Protein AF-A0A960FTY4-F1 (afdb_monomer_lite)

Foldseek 3Di:
DVVVVVVVLVVVLVVVLVVVCVVPVVVSVVVVVVVVVVVVDDDDDPPDDDDDSVVVVVVPDCVVVDDFPDAQVGTPDPDCVVVSVVQVVVFVVVCVVVVHPTDGDPDPDPVD

Secondary structure (DSSP, 8-state):
-HHHHHHHHHHHHHHHHHHHHHH-HHHHHHHHHHHHHHHHS----TT-----HHHHHHTTSGGGG----EETTEESSS--HHHHHHHHHHHHHHHHHHT-S------SSTT-

Structure (mmCIF, N/CA/C/O backbone):
data_AF-A0A960FTY4-F1
#
_entry.id   AF-A0A960FTY4-F1
#
loop_
_atom_site.group_PDB
_atom_site.id
_atom_site.type_symbol
_atom_site.label_atom_id
_atom_site.label_alt_id
_atom_site.label_comp_id
_atom_site.label_asym_id
_atom_site.label_entity_id
_atom_site.label_seq_id
_atom_site.pdbx_PDB_ins_code
_atom_site.Cartn_x
_atom_site.Cartn_y
_atom_site.Cartn_z
_atom_site.occupancy
_atom_site.B_iso_or_equiv
_atom_site.auth_seq_id
_atom_site.auth_comp_id
_atom_site.auth_asym_id
_atom_site.auth_atom_id
_atom_site.pdbx_PDB_model_num
ATOM 1 N N . MET A 1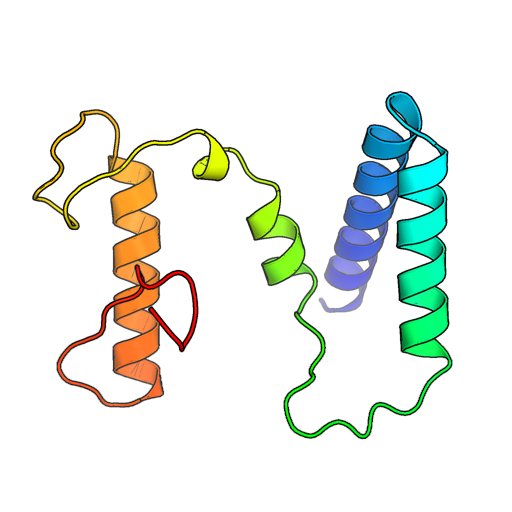 1 ? -1.549 -24.191 6.473 1.00 60.88 1 MET A N 1
ATOM 2 C CA . MET A 1 1 ? -0.812 -22.953 6.122 1.00 60.88 1 MET A CA 1
ATOM 3 C C . MET A 1 1 ? -1.725 -21.732 6.218 1.00 60.88 1 MET A C 1
ATOM 5 O O . MET A 1 1 ? -1.274 -20.750 6.789 1.00 60.88 1 MET A O 1
ATOM 9 N N . SER A 1 2 ? -2.994 -21.834 5.780 1.00 70.44 2 SER A N 1
ATOM 10 C CA . SER A 1 2 ? -4.032 -20.790 5.946 1.00 70.44 2 SER A CA 1
ATOM 11 C C . SER A 1 2 ? -4.217 -20.336 7.397 1.00 70.44 2 SER A C 1
ATOM 13 O O . SER A 1 2 ? -3.930 -19.186 7.690 1.00 70.44 2 SER A O 1
ATOM 15 N N . ASP A 1 3 ? -4.505 -21.253 8.331 1.00 81.19 3 ASP A N 1
ATOM 16 C CA . ASP A 1 3 ? -4.823 -20.901 9.731 1.00 81.19 3 ASP A CA 1
ATOM 17 C C . ASP A 1 3 ? -3.755 -20.050 10.434 1.00 81.19 3 ASP A C 1
ATOM 19 O O . ASP A 1 3 ? -4.056 -19.216 11.286 1.00 81.19 3 ASP A O 1
ATOM 23 N N . ARG A 1 4 ? -2.479 -20.244 10.073 1.00 88.75 4 ARG A N 1
ATOM 24 C CA . ARG A 1 4 ? -1.375 -19.446 10.618 1.00 88.75 4 ARG A CA 1
ATOM 25 C C . ARG A 1 4 ? -1.400 -18.017 10.081 1.00 88.75 4 ARG A C 1
ATOM 27 O O . ARG A 1 4 ? -1.149 -17.092 10.845 1.00 88.75 4 ARG A O 1
ATOM 34 N N . ILE A 1 5 ? -1.646 -17.850 8.783 1.00 87.00 5 ILE A N 1
ATOM 35 C CA . ILE A 1 5 ? -1.735 -16.530 8.155 1.00 87.00 5 ILE A CA 1
ATOM 36 C C . ILE A 1 5 ? -2.969 -15.798 8.671 1.00 87.00 5 ILE A C 1
ATOM 38 O O . ILE A 1 5 ? -2.845 -14.652 9.081 1.00 87.00 5 ILE A O 1
ATOM 42 N N . ASP A 1 6 ? -4.106 -16.482 8.776 1.00 88.81 6 ASP A N 1
ATOM 43 C CA . ASP A 1 6 ? -5.343 -15.899 9.301 1.00 88.81 6 ASP A CA 1
ATOM 44 C C . ASP A 1 6 ? -5.161 -15.426 10.755 1.00 88.81 6 ASP A C 1
ATOM 46 O O . ASP A 1 6 ? -5.513 -14.296 11.105 1.00 88.81 6 ASP A O 1
ATOM 50 N N . SER A 1 7 ? -4.509 -16.244 11.591 1.00 93.12 7 SER A N 1
ATOM 51 C CA . SER A 1 7 ? -4.149 -15.863 12.960 1.00 93.12 7 SER A CA 1
ATOM 52 C C . SER A 1 7 ? -3.179 -14.677 13.010 1.00 93.12 7 SER A C 1
ATOM 54 O O . SER A 1 7 ? -3.370 -13.780 13.834 1.00 93.12 7 SER A O 1
ATOM 56 N N . LEU A 1 8 ? -2.154 -14.650 12.150 1.00 95.06 8 LEU A N 1
ATOM 57 C CA . LEU A 1 8 ? -1.183 -13.554 12.087 1.00 95.06 8 LEU A CA 1
ATOM 58 C C . LEU A 1 8 ? -1.859 -12.246 11.672 1.00 95.06 8 LEU A C 1
ATOM 60 O O . LEU A 1 8 ? -1.661 -11.218 12.313 1.00 95.06 8 LEU A O 1
ATOM 64 N N . THR A 1 9 ? -2.680 -12.295 10.628 1.00 93.69 9 THR A N 1
ATOM 65 C CA . THR A 1 9 ? -3.436 -11.152 10.126 1.00 93.69 9 THR A CA 1
ATOM 66 C C . THR A 1 9 ? -4.380 -10.603 11.186 1.00 93.69 9 THR A C 1
ATOM 68 O O . THR A 1 9 ? -4.390 -9.395 11.422 1.00 93.69 9 THR A O 1
ATOM 71 N N . SER A 1 10 ? -5.133 -11.475 11.862 1.00 92.31 10 SER A N 1
ATOM 72 C CA . SER A 1 10 ? -6.021 -11.053 12.945 1.00 92.31 10 SER A CA 1
ATOM 73 C C . SER A 1 10 ? -5.237 -10.383 14.074 1.00 92.31 10 SER A C 1
ATOM 75 O O . SER A 1 10 ? -5.641 -9.324 14.545 1.00 92.31 10 SER A O 1
ATOM 77 N N . SER A 1 11 ? -4.105 -10.962 14.489 1.00 96.25 11 SER A N 1
ATOM 78 C CA . SER A 1 11 ? -3.252 -10.374 15.529 1.00 96.25 11 SER A CA 1
ATOM 79 C C . SER A 1 11 ? -2.696 -9.010 15.115 1.00 96.25 11 SER A C 1
ATOM 81 O O . SER A 1 11 ? -2.726 -8.078 15.913 1.00 96.25 11 SER A O 1
ATOM 83 N N . ALA A 1 12 ? -2.205 -8.880 13.880 1.00 96.06 12 ALA A N 1
ATOM 84 C CA . ALA A 1 12 ? -1.638 -7.634 13.371 1.00 96.06 12 ALA A CA 1
ATOM 85 C C . ALA A 1 12 ? -2.685 -6.513 13.319 1.00 96.06 12 ALA A C 1
ATOM 87 O O . ALA A 1 12 ? -2.411 -5.392 13.739 1.00 96.06 12 ALA A O 1
ATOM 88 N N . TYR A 1 13 ? -3.900 -6.822 12.856 1.00 94.94 13 TYR A N 1
ATOM 89 C CA . TYR A 1 13 ? -4.987 -5.848 12.796 1.00 94.94 13 TYR A CA 1
ATOM 90 C C . TYR A 1 13 ? -5.415 -5.366 14.191 1.00 94.94 13 TYR A C 1
ATOM 92 O O . TYR A 1 13 ? -5.570 -4.166 14.401 1.00 94.94 13 TYR A O 1
ATOM 100 N N . GLN A 1 14 ? -5.541 -6.276 15.165 1.00 95.75 14 GLN A N 1
ATOM 101 C CA . GLN A 1 14 ? -5.878 -5.902 16.546 1.00 95.75 14 GLN A CA 1
ATOM 102 C C . GLN A 1 14 ? -4.806 -5.002 17.172 1.00 95.75 14 GLN A C 1
ATOM 104 O O . GLN A 1 14 ? -5.129 -3.952 17.717 1.00 95.75 14 GLN A O 1
ATOM 109 N N . GLN A 1 15 ? -3.527 -5.353 17.014 1.00 97.38 15 GLN A N 1
ATOM 110 C CA . GLN A 1 15 ? -2.420 -4.533 17.518 1.00 97.38 15 GLN A CA 1
ATOM 111 C C . GLN A 1 15 ? -2.384 -3.146 16.867 1.00 97.38 15 GLN A C 1
ATOM 113 O O . GLN A 1 15 ? -2.125 -2.155 17.544 1.00 97.38 15 GLN A O 1
ATOM 118 N N . ALA A 1 16 ? -2.680 -3.048 15.567 1.00 96.69 16 ALA A N 1
ATOM 119 C CA . ALA A 1 16 ? -2.780 -1.755 14.896 1.00 96.69 16 ALA A CA 1
ATOM 120 C C . ALA A 1 16 ? -3.882 -0.877 15.518 1.00 96.69 16 ALA A C 1
ATOM 122 O O . ALA A 1 16 ? -3.644 0.299 15.793 1.00 96.69 16 ALA A O 1
ATOM 123 N N . LEU A 1 17 ? -5.060 -1.445 15.802 1.00 97.44 17 LEU A N 1
ATOM 124 C CA . LEU A 1 17 ? -6.141 -0.722 16.478 1.00 97.44 17 LEU A CA 1
ATOM 125 C C . LEU A 1 17 ? -5.763 -0.303 17.904 1.00 97.44 17 LEU A C 1
ATOM 127 O O . LEU A 1 17 ? -6.111 0.802 18.305 1.00 97.44 17 LEU A O 1
ATOM 131 N N . GLU A 1 18 ? -5.024 -1.127 18.649 1.00 98.38 18 GLU A N 1
ATOM 132 C CA . GLU A 1 18 ? -4.516 -0.767 19.982 1.00 98.38 18 GLU A CA 1
ATOM 133 C C . GLU A 1 18 ? -3.543 0.421 19.924 1.00 98.38 18 GLU A C 1
ATOM 135 O O . GLU A 1 18 ? -3.653 1.353 20.724 1.00 98.38 18 GLU A O 1
ATOM 140 N N . VAL A 1 19 ? -2.628 0.436 18.946 1.00 98.19 19 VAL A N 1
ATOM 141 C CA . VAL A 1 19 ? -1.710 1.566 18.725 1.00 98.19 19 VAL A CA 1
ATOM 142 C C . VAL A 1 19 ? -2.492 2.838 18.401 1.00 98.19 19 VAL A C 1
ATOM 144 O O . VAL A 1 19 ? -2.244 3.875 19.017 1.00 98.19 19 VAL A O 1
ATOM 147 N N . ILE A 1 20 ? -3.474 2.767 17.498 1.00 98.12 20 ILE A N 1
ATOM 148 C CA . ILE A 1 20 ? -4.340 3.908 17.165 1.00 98.12 20 ILE A CA 1
ATOM 149 C C . ILE A 1 20 ? -5.115 4.366 18.404 1.00 98.12 20 ILE A C 1
ATOM 151 O O . ILE A 1 20 ? -5.145 5.559 18.698 1.00 98.12 20 ILE A O 1
ATOM 155 N N . ALA A 1 21 ? -5.690 3.434 19.168 1.00 98.62 21 ALA A N 1
ATOM 156 C CA . ALA A 1 21 ? -6.484 3.736 20.353 1.00 98.62 21 ALA A CA 1
ATOM 157 C C . ALA A 1 21 ? -5.670 4.417 21.458 1.00 98.62 21 ALA A C 1
ATOM 159 O O . ALA A 1 21 ? -6.219 5.224 22.208 1.00 98.62 21 ALA A O 1
ATOM 160 N N . SER A 1 22 ? -4.366 4.127 21.540 1.00 98.62 22 SER A N 1
ATOM 161 C CA . SER A 1 22 ? -3.456 4.799 22.475 1.00 98.62 22 SER A CA 1
ATOM 162 C C . SER A 1 22 ? -3.292 6.299 22.192 1.00 98.62 22 SER A C 1
ATOM 164 O O . SER A 1 22 ? -2.962 7.056 23.104 1.00 98.62 22 SER A O 1
ATOM 166 N N . VAL A 1 23 ? -3.549 6.732 20.950 1.00 98.62 23 VAL A N 1
ATOM 167 C CA . VAL A 1 23 ? -3.479 8.135 20.514 1.00 98.62 23 VAL A CA 1
ATOM 168 C C . VAL A 1 23 ? -4.874 8.757 20.424 1.00 98.62 23 VAL A C 1
ATOM 170 O O . VAL A 1 23 ? -5.099 9.840 20.958 1.00 98.62 23 VAL A O 1
ATOM 173 N N . GLU A 1 24 ? -5.819 8.084 19.763 1.00 98.62 24 GLU A N 1
ATOM 174 C CA . GLU A 1 24 ? -7.202 8.535 19.597 1.00 98.62 24 GLU A CA 1
ATOM 175 C C . GLU A 1 24 ? -8.177 7.333 19.600 1.00 98.62 24 GLU A C 1
ATOM 177 O O . GLU A 1 24 ? -8.399 6.692 18.565 1.00 98.62 24 GLU A O 1
ATOM 182 N N . PRO A 1 25 ? -8.804 7.019 20.749 1.00 98.44 25 PRO A N 1
ATOM 183 C CA . PRO A 1 25 ? -9.671 5.849 20.895 1.00 98.44 25 PRO A CA 1
ATOM 184 C C . PRO A 1 25 ? -10.944 5.911 20.047 1.00 98.44 25 PRO A C 1
ATOM 186 O O . PRO A 1 25 ? -11.468 4.866 19.664 1.00 98.44 25 PRO A O 1
ATOM 189 N N . ARG A 1 26 ? -11.444 7.105 19.699 1.00 98.69 26 ARG A N 1
ATOM 190 C CA . ARG A 1 26 ? -12.656 7.225 18.871 1.00 98.69 26 ARG A CA 1
ATOM 191 C C . ARG A 1 26 ? -12.402 6.814 17.423 1.00 98.69 26 ARG A C 1
ATOM 193 O O . ARG A 1 26 ? -13.297 6.259 16.796 1.00 98.69 26 ARG A O 1
ATOM 200 N N . ILE A 1 27 ? -11.195 7.052 16.902 1.00 98.56 27 ILE A N 1
ATOM 201 C CA . ILE A 1 27 ? -10.811 6.620 15.549 1.00 98.56 27 ILE A CA 1
ATOM 202 C C . ILE A 1 27 ? -10.678 5.096 15.498 1.00 98.56 27 ILE A C 1
ATOM 204 O O . ILE A 1 27 ? -11.173 4.477 14.556 1.00 98.56 27 ILE A O 1
ATOM 208 N N . ALA A 1 28 ? -10.061 4.479 16.510 1.00 98.44 28 ALA A N 1
ATOM 209 C CA . ALA A 1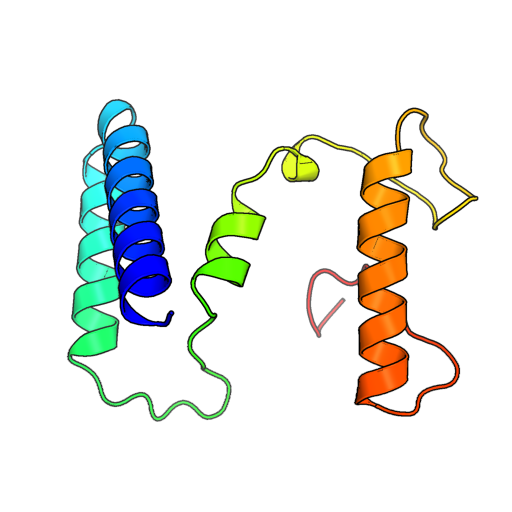 28 ? -9.964 3.022 16.585 1.00 98.44 28 ALA A CA 1
ATOM 210 C C . ALA A 1 28 ? -11.354 2.367 16.637 1.00 98.44 28 ALA A C 1
ATOM 212 O O . ALA A 1 28 ? -11.617 1.411 15.909 1.00 98.44 28 ALA A O 1
ATOM 213 N N . GLU A 1 29 ? -12.265 2.927 17.438 1.00 98.50 29 GLU A N 1
ATOM 214 C CA . GLU A 1 29 ? -13.635 2.428 17.542 1.00 98.50 29 GLU A CA 1
ATOM 215 C C . GLU A 1 29 ? -14.424 2.601 16.236 1.00 98.50 29 GLU A C 1
ATOM 217 O O . GLU A 1 29 ? -15.060 1.652 15.787 1.00 98.50 29 GLU A O 1
ATOM 222 N N . ALA A 1 30 ? -14.333 3.758 15.573 1.00 98.69 30 ALA A N 1
ATOM 223 C CA . ALA A 1 30 ? -14.970 3.960 14.269 1.00 98.69 30 ALA A CA 1
ATOM 224 C C . ALA A 1 30 ? -14.418 2.998 13.200 1.00 98.69 30 ALA A C 1
ATOM 226 O O . ALA A 1 30 ? -15.175 2.439 12.414 1.00 98.69 30 ALA A O 1
ATOM 227 N N . THR A 1 31 ? -13.106 2.741 13.207 1.00 97.44 31 THR A N 1
ATOM 228 C CA . THR A 1 31 ? -12.469 1.782 12.287 1.00 97.44 31 THR A CA 1
ATOM 229 C C . THR A 1 31 ? -12.964 0.353 12.528 1.00 97.44 31 THR A C 1
ATOM 231 O O . THR A 1 31 ? -13.169 -0.407 11.582 1.00 97.44 31 THR A O 1
ATOM 234 N N . ARG A 1 32 ? -13.183 -0.020 13.795 1.00 96.69 32 ARG A N 1
ATOM 235 C CA . ARG A 1 32 ? -13.748 -1.321 14.169 1.00 96.69 32 ARG A CA 1
ATOM 236 C C . ARG A 1 32 ? -15.198 -1.457 13.694 1.00 96.69 32 ARG A C 1
ATOM 238 O O . ARG A 1 32 ? -15.551 -2.494 13.142 1.00 96.69 32 ARG A O 1
ATOM 245 N N . GLN A 1 33 ? -16.004 -0.414 13.886 1.00 98.12 33 GLN A N 1
ATOM 246 C CA . GLN A 1 33 ? -17.400 -0.376 13.440 1.00 98.12 33 GLN A CA 1
ATOM 247 C C . GLN A 1 33 ? -17.513 -0.486 11.914 1.00 98.12 33 GLN A C 1
ATOM 249 O O . GLN A 1 33 ? -18.327 -1.263 11.434 1.00 98.12 33 GLN A O 1
ATOM 254 N N . GLU A 1 34 ? -16.636 0.175 11.154 1.00 97.38 34 GLU A N 1
ATOM 255 C CA . GLU A 1 34 ? -16.612 0.062 9.688 1.00 97.38 34 GLU A CA 1
ATOM 256 C C . GLU A 1 34 ? -16.398 -1.389 9.212 1.00 97.38 34 GLU A C 1
ATOM 258 O O . GLU A 1 34 ? -17.030 -1.840 8.258 1.00 97.38 34 GLU A O 1
ATOM 263 N N . LEU A 1 35 ? -15.541 -2.168 9.886 1.00 94.81 35 LEU A N 1
ATOM 264 C CA . LEU A 1 35 ? -15.367 -3.587 9.557 1.00 94.81 35 LEU A CA 1
ATOM 265 C C . LEU A 1 35 ? -16.638 -4.405 9.844 1.00 94.81 35 LEU A C 1
ATOM 267 O O . LEU A 1 35 ? -16.977 -5.306 9.069 1.00 94.81 35 LEU A O 1
ATOM 271 N N . ASP A 1 36 ? -17.323 -4.115 10.950 1.00 95.75 36 ASP A N 1
ATOM 272 C CA . ASP A 1 36 ? -18.584 -4.768 11.313 1.00 95.75 36 ASP A CA 1
ATOM 273 C C . ASP A 1 36 ? -19.695 -4.422 10.295 1.00 95.75 36 ASP A C 1
ATOM 275 O O . ASP A 1 36 ? -20.415 -5.312 9.825 1.00 95.75 36 ASP A O 1
ATOM 279 N N . ASP A 1 37 ? -19.775 -3.162 9.866 1.00 96.06 37 ASP A N 1
ATOM 280 C CA . ASP A 1 37 ? -20.712 -2.675 8.846 1.00 96.06 37 ASP A CA 1
ATOM 281 C C . ASP A 1 37 ? -20.455 -3.337 7.485 1.00 96.06 37 ASP A C 1
ATOM 283 O O . ASP A 1 37 ? -21.374 -3.855 6.839 1.00 96.06 37 ASP A O 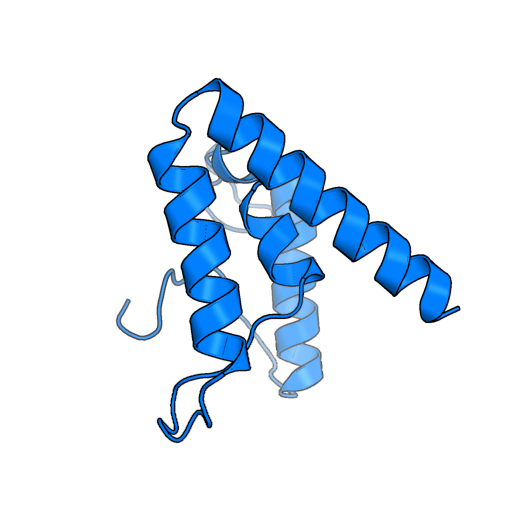1
ATOM 287 N N . GLN A 1 38 ? -19.186 -3.424 7.076 1.00 95.31 38 GLN A N 1
ATOM 288 C CA . GLN A 1 38 ? -18.788 -4.107 5.847 1.00 95.31 38 GLN A CA 1
ATOM 289 C C . GLN A 1 38 ? -19.123 -5.603 5.850 1.00 95.31 38 GLN A C 1
ATOM 291 O O . GLN A 1 38 ? -19.436 -6.148 4.790 1.00 95.31 38 GLN A O 1
ATOM 296 N N . ARG A 1 39 ? -19.054 -6.273 7.008 1.00 94.00 39 ARG A N 1
ATOM 297 C CA . ARG A 1 39 ? -19.374 -7.705 7.164 1.00 94.00 39 ARG A CA 1
ATOM 298 C C . ARG A 1 39 ? -20.869 -7.986 7.244 1.00 94.00 39 ARG A C 1
ATOM 300 O O . ARG A 1 39 ? -21.297 -9.081 6.885 1.00 94.00 39 ARG A O 1
ATOM 307 N N . SER A 1 40 ? -21.646 -7.031 7.741 1.00 96.12 40 SER A N 1
ATOM 308 C CA . SER A 1 40 ? -23.099 -7.160 7.879 1.00 96.12 40 SER A CA 1
ATOM 309 C C . SER A 1 40 ? -23.864 -6.788 6.605 1.00 96.12 40 SER A C 1
ATOM 311 O O . SER A 1 40 ? -25.058 -7.076 6.502 1.00 96.12 40 SER A O 1
ATOM 313 N N . SER A 1 41 ? -23.181 -6.207 5.616 1.00 92.19 41 SER A N 1
ATOM 314 C CA . SER A 1 41 ? -23.786 -5.703 4.385 1.00 92.19 41 SER A CA 1
ATOM 315 C C . SER A 1 41 ? -23.441 -6.550 3.162 1.00 92.19 41 SER A C 1
ATOM 317 O O . SER A 1 41 ? -22.304 -6.977 2.967 1.00 92.19 41 SER A O 1
ATOM 319 N N . LEU A 1 42 ? -24.419 -6.732 2.270 1.00 94.00 42 LEU A N 1
ATOM 320 C CA . LEU A 1 42 ? -24.156 -7.223 0.919 1.00 94.00 42 LEU A CA 1
ATOM 321 C C . LEU A 1 42 ? -23.704 -6.051 0.039 1.00 94.00 42 LEU A C 1
ATOM 323 O O . LEU A 1 42 ? -24.491 -5.153 -0.259 1.00 94.00 42 LEU A O 1
ATOM 327 N N . LYS A 1 43 ? -22.445 -6.068 -0.399 1.00 91.88 43 LYS A N 1
ATOM 328 C CA . LYS A 1 43 ? -21.876 -5.016 -1.248 1.00 91.88 43 LYS A CA 1
ATOM 329 C C . LYS A 1 43 ? -22.352 -5.174 -2.698 1.00 91.88 43 LYS A C 1
ATOM 331 O O . LYS A 1 43 ? -22.062 -6.180 -3.340 1.00 91.88 43 LYS A O 1
ATOM 336 N N . LEU A 1 44 ? -23.102 -4.186 -3.199 1.00 96.62 44 LEU A N 1
ATOM 337 C CA . LEU A 1 44 ? -23.706 -4.190 -4.547 1.00 96.62 44 LEU A CA 1
ATOM 338 C C . LEU A 1 44 ? -23.199 -3.063 -5.459 1.00 96.62 44 LEU A C 1
ATOM 340 O O . LEU A 1 44 ? -23.606 -2.971 -6.617 1.00 96.62 44 LEU A O 1
ATOM 344 N N . ILE A 1 45 ? -22.325 -2.196 -4.954 1.00 97.50 45 ILE A N 1
ATOM 345 C CA . ILE A 1 45 ? -21.732 -1.121 -5.747 1.00 97.50 45 ILE A CA 1
ATOM 346 C C . ILE A 1 45 ? -20.628 -1.727 -6.616 1.00 97.50 45 ILE A C 1
ATOM 348 O O . ILE A 1 45 ? -19.642 -2.245 -6.103 1.00 97.50 45 ILE A O 1
ATOM 352 N N . ALA A 1 46 ? -20.793 -1.658 -7.941 1.00 97.62 46 ALA A N 1
ATOM 353 C CA . ALA A 1 46 ? -19.942 -2.368 -8.902 1.00 97.62 46 ALA A CA 1
ATOM 354 C C . ALA A 1 46 ? -18.449 -1.994 -8.839 1.00 97.62 46 ALA A C 1
ATOM 356 O O . ALA A 1 46 ? -17.599 -2.807 -9.190 1.00 97.62 46 ALA A O 1
ATOM 357 N N . SER A 1 47 ? -18.129 -0.770 -8.419 1.00 96.81 47 SER A N 1
ATOM 358 C CA . SER A 1 47 ? -16.753 -0.283 -8.286 1.00 96.81 47 SER A CA 1
ATOM 359 C C . SER A 1 47 ? -16.125 -0.570 -6.923 1.00 96.81 47 SER A C 1
ATOM 361 O O . SER A 1 47 ? -14.933 -0.333 -6.747 1.00 96.81 47 SER A O 1
ATOM 363 N N . GLU A 1 48 ? -16.901 -1.031 -5.942 1.00 96.00 48 GLU A N 1
ATOM 364 C CA . GLU A 1 48 ? -16.378 -1.326 -4.615 1.00 96.00 48 GLU A CA 1
ATOM 365 C C . GLU A 1 48 ? -15.909 -2.772 -4.513 1.00 96.00 48 GLU A C 1
ATOM 367 O O . GLU A 1 48 ? -16.503 -3.701 -5.055 1.00 96.00 48 GLU A O 1
ATOM 372 N N . ASN A 1 49 ? -14.838 -2.968 -3.752 1.00 95.81 49 ASN A N 1
ATOM 373 C CA . ASN A 1 49 ? -14.305 -4.284 -3.441 1.00 95.81 49 ASN A CA 1
ATOM 374 C C . ASN A 1 49 ? -13.733 -4.282 -2.014 1.00 95.81 49 ASN A C 1
ATOM 376 O O . ASN A 1 49 ? -13.819 -3.271 -1.307 1.00 95.81 49 ASN A O 1
ATOM 380 N N . TYR A 1 50 ? -13.177 -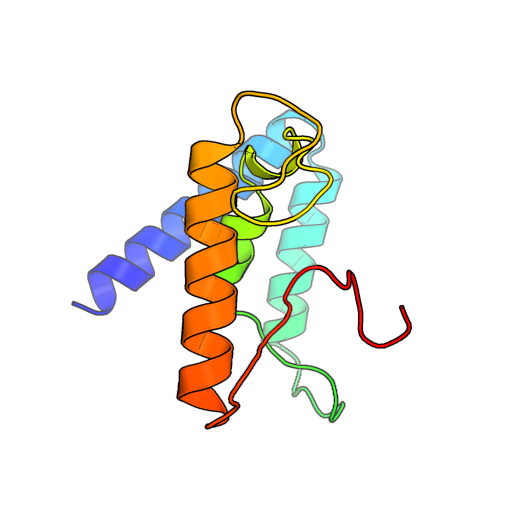5.406 -1.577 1.00 94.25 50 TYR A N 1
ATOM 381 C CA . TYR A 1 50 ? -12.452 -5.534 -0.318 1.00 94.25 50 TYR A CA 1
ATOM 382 C C . TYR A 1 50 ? -10.973 -5.780 -0.612 1.00 94.25 50 TYR A C 1
ATOM 384 O O . TYR A 1 50 ? -10.612 -6.764 -1.257 1.00 94.25 50 TYR A O 1
ATOM 392 N N . ALA A 1 51 ? -10.109 -4.879 -0.146 1.00 95.19 51 ALA A N 1
ATOM 393 C CA . ALA A 1 51 ? -8.670 -5.083 -0.232 1.00 95.19 51 ALA A CA 1
ATOM 394 C C . ALA A 1 51 ? -8.239 -6.232 0.690 1.00 95.19 51 ALA A C 1
ATOM 396 O O . ALA A 1 51 ? -8.815 -6.442 1.761 1.00 95.19 51 ALA A O 1
ATOM 397 N N . SER A 1 52 ? -7.200 -6.970 0.293 1.00 94.38 52 SER A N 1
ATOM 398 C CA . SER A 1 52 ? -6.642 -8.001 1.164 1.00 94.38 52 SER A CA 1
ATOM 399 C C . SER A 1 52 ? -5.943 -7.361 2.372 1.00 94.38 52 SER A C 1
ATOM 401 O O . SER A 1 52 ? -5.404 -6.254 2.265 1.00 94.38 52 SER A O 1
ATOM 403 N N . PRO A 1 53 ? -5.864 -8.057 3.518 1.00 92.44 53 PRO A N 1
ATOM 404 C CA . PRO A 1 53 ? -5.150 -7.538 4.680 1.00 92.44 53 PRO A CA 1
ATOM 405 C C . PRO A 1 53 ? -3.675 -7.219 4.407 1.00 92.44 53 PRO A C 1
ATOM 407 O O . PRO A 1 53 ? -3.143 -6.281 4.987 1.00 92.44 53 PRO A O 1
ATOM 410 N N . ALA A 1 54 ? -3.026 -7.949 3.492 1.00 94.62 54 ALA A N 1
ATOM 411 C CA . ALA A 1 54 ? -1.660 -7.645 3.070 1.00 94.62 54 ALA A CA 1
ATOM 412 C C . ALA A 1 54 ? -1.558 -6.250 2.427 1.00 94.62 54 ALA A C 1
ATOM 414 O O . ALA A 1 54 ? -0.684 -5.480 2.808 1.00 94.62 54 ALA A O 1
ATOM 415 N N . VAL A 1 55 ? -2.486 -5.900 1.525 1.00 96.12 55 VAL A N 1
ATOM 416 C CA . VAL A 1 55 ? -2.539 -4.568 0.894 1.00 96.12 55 VAL A CA 1
ATOM 417 C C . VAL A 1 55 ? -2.781 -3.482 1.941 1.00 96.12 55 VAL A C 1
ATOM 419 O O . VAL A 1 55 ? -2.066 -2.486 1.963 1.00 96.12 55 VAL A O 1
ATOM 422 N N . LEU A 1 56 ? -3.746 -3.690 2.843 1.00 94.88 56 LEU A N 1
ATOM 423 C CA . LEU A 1 56 ? -4.067 -2.720 3.896 1.00 94.88 56 LEU A CA 1
ATOM 424 C C . LEU A 1 56 ? -2.878 -2.468 4.836 1.00 94.88 56 LEU A C 1
ATOM 426 O O . LEU A 1 56 ? -2.595 -1.320 5.167 1.00 94.88 56 LEU A O 1
ATOM 430 N N . LEU A 1 57 ? -2.153 -3.519 5.233 1.00 94.12 57 LEU A N 1
ATOM 431 C CA . LEU A 1 57 ? -0.975 -3.400 6.098 1.00 94.12 57 LEU A CA 1
ATOM 432 C C . LEU A 1 57 ? 0.183 -2.664 5.408 1.00 94.12 57 LEU A C 1
ATOM 434 O O . LEU A 1 57 ? 0.888 -1.900 6.065 1.00 94.12 57 LEU A O 1
ATOM 438 N N . THR A 1 58 ? 0.371 -2.841 4.096 1.00 95.19 58 THR A N 1
ATOM 439 C CA . THR A 1 58 ? 1.408 -2.124 3.333 1.00 95.19 58 THR A CA 1
ATOM 440 C C . THR A 1 58 ? 1.209 -0.604 3.353 1.00 95.19 58 THR A C 1
ATOM 442 O O . THR A 1 58 ? 2.199 0.132 3.391 1.00 95.19 58 THR A O 1
ATOM 445 N N . MET A 1 59 ? -0.040 -0.124 3.397 1.00 95.19 59 MET A N 1
ATOM 446 C CA . MET A 1 59 ? -0.354 1.313 3.420 1.00 95.19 59 MET A CA 1
ATOM 447 C C . MET A 1 59 ? 0.143 2.029 4.686 1.00 95.19 59 MET A C 1
ATOM 449 O O . MET A 1 59 ? 0.361 3.235 4.653 1.00 95.19 59 MET A O 1
ATOM 453 N N . GLY A 1 60 ? 0.336 1.304 5.794 1.00 94.56 60 GLY A N 1
ATOM 454 C CA . GLY A 1 60 ? 0.771 1.847 7.087 1.00 94.56 60 GLY A CA 1
ATOM 455 C C . GLY A 1 60 ? 2.273 1.713 7.360 1.00 94.56 60 GLY A C 1
ATOM 456 O O . GLY A 1 60 ? 2.665 1.533 8.510 1.00 94.56 60 GLY A O 1
ATOM 457 N N . THR A 1 61 ? 3.114 1.719 6.323 1.00 95.94 61 THR A N 1
ATOM 458 C CA . THR A 1 61 ? 4.571 1.512 6.441 1.00 95.94 61 THR A CA 1
ATOM 459 C C . THR A 1 61 ? 5.356 2.807 6.237 1.00 95.94 61 THR A C 1
ATOM 461 O O . THR A 1 61 ? 4.849 3.765 5.665 1.00 95.94 61 THR A O 1
ATOM 464 N N . TRP A 1 62 ? 6.643 2.816 6.607 1.00 95.50 62 TRP A N 1
ATOM 465 C CA . TRP A 1 62 ? 7.539 3.972 6.424 1.00 95.50 62 TRP A CA 1
ATOM 466 C C . TRP A 1 62 ? 7.792 4.384 4.967 1.00 95.50 62 TRP A C 1
ATOM 468 O O . TRP A 1 62 ? 8.515 5.350 4.725 1.00 95.50 62 TRP A O 1
ATOM 478 N N . PHE A 1 63 ? 7.210 3.698 3.979 1.00 96.06 63 PHE A N 1
ATOM 479 C CA . PHE A 1 63 ? 7.222 4.204 2.609 1.00 96.06 63 PHE A CA 1
ATOM 480 C C . PHE A 1 63 ? 6.479 5.540 2.479 1.00 96.06 63 PHE A C 1
ATOM 482 O O . PHE A 1 63 ? 6.874 6.343 1.637 1.00 96.06 63 PHE A O 1
ATOM 489 N N . SER A 1 64 ? 5.502 5.832 3.349 1.00 94.44 64 SER A N 1
ATOM 490 C CA . SER A 1 64 ? 4.840 7.145 3.415 1.00 94.44 64 SER A CA 1
ATOM 491 C C . SER A 1 64 ? 5.793 8.301 3.720 1.00 94.44 64 SER A C 1
ATOM 493 O O . SER A 1 64 ? 5.542 9.434 3.321 1.00 94.44 64 SER A O 1
ATOM 495 N N . ASP A 1 65 ? 6.896 8.021 4.414 1.00 95.25 65 ASP A N 1
ATOM 496 C CA . ASP A 1 65 ? 7.826 9.042 4.897 1.00 95.25 65 ASP A CA 1
ATOM 497 C C . ASP A 1 65 ? 8.892 9.378 3.841 1.00 95.25 65 ASP A C 1
ATOM 499 O O . ASP A 1 65 ? 9.682 10.313 4.009 1.00 95.25 65 ASP A O 1
ATOM 503 N N . LYS A 1 66 ? 8.953 8.608 2.743 1.00 96.19 66 LYS A N 1
ATOM 504 C CA . LYS A 1 66 ? 10.005 8.731 1.736 1.00 96.19 66 LYS A CA 1
ATOM 505 C C . LYS A 1 66 ? 9.555 9.558 0.539 1.00 96.19 66 LYS A C 1
ATOM 507 O O . LYS A 1 66 ? 8.735 9.138 -0.265 1.00 96.19 66 LYS A O 1
ATOM 512 N N . TYR A 1 67 ? 10.249 10.672 0.324 1.00 97.31 67 TYR A N 1
ATOM 513 C CA . TYR A 1 67 ? 10.208 11.383 -0.951 1.00 97.31 67 TYR A CA 1
ATOM 514 C C . TYR A 1 67 ? 11.090 10.682 -1.997 1.00 97.31 67 TYR A C 1
ATOM 516 O O . TYR A 1 67 ? 12.288 10.473 -1.763 1.00 97.31 67 TYR A O 1
ATOM 524 N N . ALA A 1 68 ? 10.509 10.313 -3.139 1.00 97.44 68 ALA A N 1
ATOM 525 C CA . ALA A 1 68 ? 11.175 9.550 -4.200 1.00 97.44 68 ALA A CA 1
ATOM 526 C C . ALA A 1 68 ? 10.850 10.079 -5.609 1.00 97.44 68 ALA A C 1
ATOM 528 O O . ALA A 1 68 ? 10.617 9.300 -6.533 1.00 97.44 68 ALA A O 1
ATOM 529 N N . GLU A 1 69 ? 10.852 11.405 -5.781 1.00 98.25 69 GLU A N 1
ATOM 530 C CA . GLU A 1 69 ? 10.656 12.035 -7.093 1.00 98.25 69 GLU A CA 1
ATOM 531 C C . GLU A 1 69 ? 11.604 11.474 -8.160 1.00 98.25 69 GLU A C 1
ATOM 533 O O . GLU A 1 69 ? 12.789 11.214 -7.907 1.00 98.25 69 GLU A O 1
ATOM 538 N N . GLY A 1 70 ? 11.073 11.362 -9.376 1.00 97.06 70 GLY A N 1
ATOM 539 C CA . GLY A 1 70 ? 11.730 10.739 -10.518 1.00 97.06 70 GLY A CA 1
ATOM 540 C C . GLY A 1 70 ? 11.241 9.310 -10.733 1.00 97.06 70 GLY A C 1
ATOM 541 O O . GLY A 1 70 ? 10.178 8.920 -10.254 1.00 97.06 70 GLY A O 1
ATOM 542 N N . THR A 1 71 ? 12.021 8.524 -11.464 1.00 96.38 71 THR A N 1
ATOM 543 C CA . THR A 1 71 ? 11.713 7.117 -11.758 1.00 96.38 71 THR A CA 1
ATOM 544 C C . THR A 1 71 ? 12.820 6.213 -11.235 1.00 96.38 71 THR A C 1
ATOM 546 O O . THR A 1 71 ? 13.898 6.688 -10.869 1.00 96.38 71 THR A O 1
ATOM 549 N N . VAL A 1 72 ? 12.579 4.902 -11.225 1.00 96.62 72 VAL A N 1
ATOM 550 C CA . VAL A 1 72 ? 13.596 3.887 -10.896 1.00 96.62 72 VAL A CA 1
ATOM 551 C C . VAL A 1 72 ? 14.916 4.183 -11.626 1.00 96.62 72 VAL A C 1
ATOM 553 O O . VAL A 1 72 ? 14.923 4.393 -12.840 1.00 96.62 72 VAL A O 1
ATOM 556 N N . GLY A 1 73 ? 16.029 4.253 -10.884 1.00 94.88 73 GLY A N 1
ATOM 557 C CA . GLY A 1 73 ? 17.362 4.575 -11.423 1.00 94.88 73 GLY A CA 1
ATOM 558 C C . GLY A 1 73 ? 17.608 6.048 -11.800 1.00 94.88 73 GLY A C 1
ATOM 559 O O . GLY A 1 73 ? 18.747 6.421 -12.076 1.00 94.88 73 GLY A O 1
ATOM 560 N N . HIS A 1 74 ? 16.581 6.901 -11.758 1.00 96.94 74 HIS A N 1
ATOM 561 C CA . HIS A 1 74 ? 16.623 8.319 -12.134 1.00 96.94 74 HIS A CA 1
ATOM 562 C C . HIS A 1 74 ? 15.905 9.191 -11.094 1.00 96.94 74 HIS A C 1
ATOM 564 O O . HIS A 1 74 ? 14.980 9.942 -11.406 1.00 96.94 74 HIS A O 1
ATOM 570 N N . ARG A 1 75 ? 16.316 9.063 -9.831 1.00 97.94 75 ARG A N 1
ATOM 571 C CA . ARG A 1 75 ? 15.728 9.802 -8.707 1.00 97.94 75 ARG A CA 1
ATOM 572 C C . ARG A 1 75 ? 16.391 11.159 -8.518 1.00 97.94 75 ARG A C 1
ATOM 574 O O . ARG A 1 75 ? 17.609 11.277 -8.633 1.00 97.94 75 ARG A O 1
ATOM 581 N N . PHE A 1 76 ? 15.598 12.158 -8.139 1.00 97.69 76 PHE A N 1
ATOM 582 C CA . PHE A 1 76 ? 16.113 13.474 -7.742 1.00 97.69 76 PHE A CA 1
ATOM 583 C C . PHE A 1 76 ? 16.707 13.465 -6.327 1.00 97.69 76 PHE A C 1
ATOM 585 O O . PHE A 1 76 ? 17.583 14.270 -6.012 1.00 97.69 76 PHE A O 1
ATOM 592 N N . TYR A 1 77 ? 16.273 12.523 -5.484 1.00 97.00 77 TYR A N 1
ATOM 593 C CA . TYR A 1 77 ? 16.727 12.381 -4.101 1.00 97.00 77 TYR A CA 1
ATOM 594 C C . TYR A 1 77 ? 17.499 11.084 -3.860 1.00 97.00 77 TYR A C 1
ATOM 596 O O . TYR A 1 77 ? 17.242 10.047 -4.475 1.00 97.00 77 TYR A O 1
ATOM 604 N N . ALA A 1 78 ? 18.410 11.130 -2.887 1.00 95.31 78 ALA A N 1
ATOM 605 C CA . ALA A 1 78 ? 19.161 9.969 -2.426 1.00 95.31 78 ALA A CA 1
ATOM 606 C C . ALA A 1 78 ? 18.305 9.004 -1.578 1.00 95.31 78 ALA A C 1
ATOM 608 O O . ALA A 1 78 ? 17.233 9.351 -1.068 1.00 95.31 78 ALA A O 1
ATOM 609 N N . GLY A 1 79 ? 18.818 7.783 -1.390 1.00 96.12 79 GLY A N 1
ATOM 610 C CA . GLY A 1 79 ? 18.243 6.797 -0.465 1.00 96.12 79 GLY A CA 1
ATOM 611 C C . GLY A 1 79 ? 16.958 6.128 -0.960 1.00 96.12 79 GLY A C 1
ATOM 612 O O . GLY A 1 79 ? 16.129 5.732 -0.147 1.00 96.12 79 GLY A O 1
ATOM 613 N N . CYS A 1 80 ? 16.744 6.056 -2.274 1.00 97.94 80 CYS A N 1
ATOM 614 C CA . CYS A 1 80 ? 15.509 5.538 -2.870 1.00 97.94 80 CYS A CA 1
ATOM 615 C C . CYS A 1 80 ? 15.575 4.050 -3.251 1.00 97.94 80 CYS A C 1
ATOM 617 O O . CYS A 1 80 ? 14.628 3.547 -3.831 1.00 97.94 80 CYS A O 1
ATOM 619 N N . GLN A 1 81 ? 16.640 3.318 -2.910 1.00 97.69 81 GLN A N 1
ATOM 620 C CA . GLN A 1 81 ? 16.865 1.939 -3.378 1.00 97.69 81 GLN A CA 1
ATOM 621 C C . GLN A 1 81 ? 15.725 0.971 -3.004 1.00 97.69 81 GLN A C 1
ATOM 623 O O . GLN A 1 81 ? 15.353 0.101 -3.792 1.00 97.69 81 GLN A O 1
ATOM 628 N N . ASN A 1 82 ? 15.135 1.141 -1.817 1.00 97.69 82 ASN A N 1
ATOM 629 C CA . ASN A 1 82 ? 14.000 0.321 -1.382 1.00 97.69 82 ASN A CA 1
ATOM 630 C C . ASN A 1 82 ? 12.704 0.703 -2.112 1.00 97.69 82 ASN A C 1
ATOM 632 O O . ASN A 1 82 ? 11.911 -0.175 -2.434 1.00 97.69 82 ASN A O 1
ATOM 636 N N . VAL A 1 83 ? 12.506 1.992 -2.414 1.00 97.75 83 VAL A N 1
ATOM 637 C CA . VAL A 1 83 ? 11.371 2.453 -3.232 1.00 97.75 83 VAL A CA 1
ATOM 638 C C . VAL A 1 83 ? 11.526 1.962 -4.669 1.00 97.75 83 VAL A C 1
ATOM 640 O O . VAL A 1 83 ? 10.571 1.456 -5.240 1.00 97.75 83 VAL A O 1
ATOM 643 N N . ASP A 1 84 ? 12.739 2.022 -5.222 1.00 98.00 84 ASP A N 1
ATOM 644 C CA . ASP A 1 84 ? 13.070 1.497 -6.548 1.00 98.00 84 ASP A CA 1
ATOM 645 C C . ASP A 1 84 ? 12.746 0.008 -6.658 1.00 98.00 84 ASP A C 1
ATOM 647 O O . ASP A 1 84 ? 12.150 -0.410 -7.645 1.00 98.00 84 ASP A O 1
ATOM 651 N N . THR A 1 85 ? 13.072 -0.777 -5.626 1.00 98.12 85 THR A N 1
ATOM 652 C CA . THR A 1 85 ? 12.697 -2.198 -5.558 1.00 98.12 85 THR A CA 1
ATOM 653 C C . THR A 1 85 ? 11.181 -2.384 -5.654 1.00 98.12 85 THR A C 1
ATOM 655 O O . THR A 1 85 ? 10.711 -3.169 -6.474 1.00 98.12 85 THR A O 1
ATOM 658 N N . VAL A 1 86 ? 10.404 -1.661 -4.843 1.00 97.56 86 VAL A N 1
ATOM 659 C CA . VAL A 1 86 ? 8.938 -1.805 -4.810 1.00 97.56 86 VAL A CA 1
ATOM 660 C C . VAL A 1 86 ? 8.289 -1.311 -6.106 1.00 97.56 86 VAL A C 1
ATOM 662 O O . VAL A 1 86 ? 7.423 -1.992 -6.651 1.00 97.56 86 VAL A O 1
ATOM 665 N N . GLU A 1 87 ? 8.726 -0.168 -6.637 1.00 98.19 87 GLU A N 1
ATOM 666 C CA . GLU A 1 87 ? 8.193 0.401 -7.879 1.00 98.19 87 GLU A CA 1
ATOM 667 C C . GLU A 1 87 ? 8.511 -0.486 -9.092 1.00 98.19 87 GLU A C 1
ATOM 669 O O . GLU A 1 87 ? 7.646 -0.701 -9.944 1.00 98.19 87 GLU A O 1
ATOM 674 N N . ALA A 1 88 ? 9.717 -1.064 -9.148 1.00 98.12 88 ALA A N 1
ATOM 675 C CA . ALA A 1 88 ? 10.093 -2.003 -10.200 1.00 98.12 88 ALA A CA 1
ATOM 676 C C . ALA A 1 88 ? 9.233 -3.276 -10.164 1.00 98.12 88 ALA A C 1
ATOM 678 O O . ALA A 1 88 ? 8.724 -3.687 -11.208 1.00 98.12 88 ALA A O 1
ATOM 679 N N . LEU A 1 89 ? 9.014 -3.856 -8.976 1.00 98.38 89 LEU A N 1
ATOM 680 C CA . LEU A 1 89 ? 8.156 -5.035 -8.804 1.00 98.38 89 LEU A CA 1
ATOM 681 C C . LEU A 1 89 ? 6.697 -4.740 -9.173 1.00 98.38 89 LEU A C 1
ATOM 683 O O . LEU A 1 89 ? 6.056 -5.546 -9.842 1.00 98.38 89 LEU A O 1
ATOM 687 N N . ALA A 1 90 ? 6.172 -3.568 -8.804 1.00 98.06 90 ALA A N 1
ATOM 688 C CA . ALA A 1 90 ? 4.818 -3.166 -9.181 1.00 98.06 90 ALA A CA 1
ATOM 689 C C . ALA A 1 90 ? 4.655 -3.072 -10.709 1.00 98.06 90 ALA A C 1
ATOM 691 O O . ALA A 1 90 ? 3.696 -3.606 -11.271 1.00 98.06 90 ALA A O 1
ATOM 692 N N . ALA A 1 91 ? 5.612 -2.440 -11.397 1.00 98.19 91 ALA A N 1
ATOM 693 C CA . ALA A 1 91 ? 5.601 -2.344 -12.853 1.00 98.19 91 ALA A CA 1
ATOM 694 C C . ALA A 1 91 ? 5.819 -3.708 -13.535 1.00 98.19 91 ALA A C 1
ATOM 696 O O . ALA A 1 91 ? 5.237 -3.973 -14.585 1.00 98.19 91 ALA A O 1
ATOM 697 N N . GLU A 1 92 ? 6.650 -4.585 -12.969 1.00 98.31 92 GLU A N 1
ATOM 698 C CA . GLU A 1 92 ? 6.817 -5.968 -13.428 1.00 98.31 92 GLU A CA 1
ATOM 699 C C . GLU A 1 92 ? 5.510 -6.748 -13.358 1.00 98.31 92 GLU A C 1
ATOM 701 O O . GLU A 1 92 ? 5.024 -7.196 -14.396 1.00 98.31 92 GLU A O 1
ATOM 706 N N . HIS A 1 93 ? 4.884 -6.811 -12.185 1.00 98.44 93 HIS A N 1
ATOM 707 C CA . HIS A 1 93 ? 3.636 -7.546 -12.009 1.00 98.44 93 HIS A CA 1
ATOM 708 C C . HIS A 1 93 ? 2.502 -6.992 -12.872 1.00 98.44 93 HIS A C 1
ATOM 710 O O . HIS A 1 93 ? 1.729 -7.769 -13.425 1.00 98.44 93 HIS A O 1
ATOM 716 N N . ALA A 1 94 ? 2.410 -5.672 -13.054 1.00 98.25 94 ALA A N 1
ATOM 717 C CA . ALA A 1 94 ? 1.427 -5.085 -13.961 1.00 98.25 94 ALA A CA 1
ATOM 718 C C . ALA A 1 94 ? 1.666 -5.511 -15.422 1.00 98.25 94 ALA A C 1
ATOM 720 O O . ALA A 1 94 ? 0.723 -5.893 -16.117 1.00 98.25 94 ALA A O 1
ATOM 721 N N . ARG A 1 95 ? 2.920 -5.498 -15.896 1.00 98.31 95 ARG A N 1
ATOM 722 C CA . ARG A 1 95 ? 3.253 -5.965 -17.253 1.00 98.31 95 ARG A CA 1
ATOM 723 C C . ARG A 1 95 ? 2.916 -7.439 -17.437 1.00 98.31 95 ARG A C 1
ATOM 725 O O . ARG A 1 95 ? 2.315 -7.788 -18.448 1.00 98.31 95 ARG A O 1
ATOM 732 N N . GLU A 1 96 ? 3.269 -8.281 -16.472 1.00 98.44 96 GLU A N 1
ATOM 733 C CA . GLU A 1 96 ? 2.994 -9.720 -16.511 1.00 98.44 96 GLU A CA 1
ATOM 734 C C . GLU A 1 96 ? 1.494 -10.020 -16.483 1.00 98.44 96 GLU A C 1
ATOM 736 O O . GLU A 1 96 ? 1.011 -10.815 -17.287 1.00 98.44 96 GLU A O 1
ATOM 741 N N . LEU A 1 97 ? 0.748 -9.344 -15.606 1.00 98.31 97 LEU A N 1
ATOM 742 C CA . LEU A 1 97 ? -0.689 -9.544 -15.438 1.00 98.31 97 LEU A CA 1
ATOM 743 C C . LEU A 1 97 ? -1.483 -9.154 -16.690 1.00 98.31 97 LEU A C 1
ATOM 745 O O . LEU A 1 97 ? -2.431 -9.847 -17.056 1.00 98.31 97 LEU A O 1
ATOM 749 N N . PHE A 1 98 ? -1.107 -8.052 -17.342 1.00 97.88 98 PHE A N 1
ATOM 750 C CA . PHE A 1 98 ? -1.843 -7.505 -18.485 1.00 97.88 98 PHE A CA 1
ATOM 751 C C . PHE A 1 98 ? -1.203 -7.809 -19.848 1.00 97.88 98 PHE A C 1
ATOM 753 O O . PHE A 1 98 ? -1.751 -7.4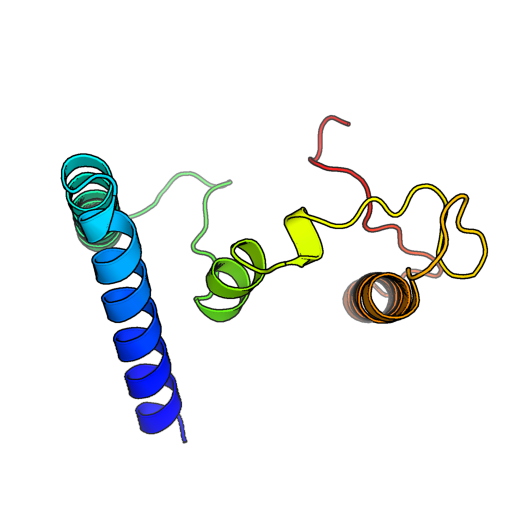15 -20.876 1.00 97.88 98 PHE A O 1
ATOM 760 N N . GLY A 1 99 ? -0.050 -8.485 -19.885 1.00 98.00 99 GLY A N 1
ATOM 761 C CA . GLY A 1 99 ? 0.706 -8.724 -21.120 1.00 98.00 99 GLY A CA 1
ATOM 762 C C . GLY A 1 99 ? 1.194 -7.434 -21.792 1.00 98.00 99 GLY A C 1
ATOM 763 O O . GLY A 1 99 ? 1.284 -7.369 -23.019 1.00 98.00 99 GLY A O 1
ATOM 764 N N . ALA A 1 100 ? 1.464 -6.388 -21.009 1.00 97.94 100 ALA A N 1
ATOM 765 C CA . ALA A 1 100 ? 1.819 -5.066 -21.518 1.00 97.94 100 ALA A CA 1
ATOM 766 C C . ALA A 1 100 ? 3.345 -4.903 -21.689 1.00 97.94 100 ALA A C 1
ATOM 768 O O . ALA A 1 100 ? 4.114 -5.390 -20.857 1.00 97.94 100 ALA A O 1
ATOM 769 N N . PRO A 1 101 ? 3.819 -4.169 -22.717 1.00 97.12 101 PRO A N 1
ATOM 770 C CA . PRO A 1 101 ? 5.250 -3.902 -22.891 1.00 97.12 101 PRO A CA 1
ATOM 771 C C . PRO A 1 101 ? 5.811 -2.949 -21.823 1.00 97.12 101 PRO A C 1
ATOM 773 O O . PRO A 1 101 ? 6.986 -3.035 -21.474 1.00 97.12 101 PRO A O 1
ATOM 776 N N . TYR A 1 102 ? 4.967 -2.068 -21.280 1.00 96.12 102 TYR A N 1
ATOM 777 C CA . TYR A 1 102 ? 5.321 -1.066 -20.278 1.00 96.12 102 TYR A CA 1
ATOM 778 C C . TYR A 1 102 ? 4.208 -0.954 -19.235 1.00 96.12 102 TYR A C 1
ATOM 780 O O . TYR A 1 102 ? 3.039 -1.163 -19.555 1.00 96.12 102 TYR A O 1
ATOM 788 N N . ALA A 1 103 ? 4.570 -0.594 -18.005 1.00 97.06 103 ALA A N 1
ATOM 789 C CA . ALA A 1 103 ? 3.628 -0.239 -16.951 1.00 97.06 103 ALA A CA 1
ATOM 790 C C . ALA A 1 103 ? 4.203 0.893 -16.098 1.00 97.06 103 ALA A C 1
ATOM 792 O O . ALA A 1 103 ? 5.420 1.008 -15.946 1.00 97.06 103 ALA A O 1
ATOM 793 N N . TYR A 1 104 ? 3.312 1.713 -15.549 1.00 94.50 104 TYR A N 1
ATOM 794 C CA . TYR A 1 104 ? 3.643 2.848 -14.700 1.00 94.50 104 TYR A CA 1
ATOM 795 C C . TYR A 1 104 ? 2.697 2.859 -13.499 1.00 94.50 104 TYR A C 1
ATOM 797 O O . TYR A 1 104 ? 1.488 2.737 -13.675 1.00 94.50 104 TYR A O 1
ATOM 805 N N . ALA A 1 105 ? 3.259 2.953 -12.292 1.00 95.81 105 ALA A N 1
ATOM 806 C CA . ALA A 1 105 ? 2.542 2.722 -11.033 1.00 95.81 105 ALA A CA 1
ATOM 807 C C . ALA A 1 105 ? 2.533 3.944 -10.094 1.00 95.81 105 ALA A C 1
ATOM 809 O O . ALA A 1 105 ? 2.219 3.804 -8.918 1.00 95.81 105 ALA A O 1
ATOM 810 N N . GLN A 1 106 ? 2.915 5.125 -10.592 1.00 96.88 106 GLN A N 1
ATOM 811 C CA . GLN A 1 106 ? 2.944 6.359 -9.800 1.00 96.88 106 GLN A CA 1
ATOM 812 C C . GLN A 1 106 ? 1.630 7.167 -9.754 1.00 96.88 106 GLN A C 1
ATOM 814 O O . GLN A 1 106 ? 1.497 7.922 -8.793 1.00 96.88 106 GLN A O 1
ATOM 819 N N . PRO A 1 107 ? 0.672 7.069 -10.710 1.00 96.62 107 PRO A N 1
ATOM 820 C CA . PRO A 1 107 ? -0.592 7.796 -10.586 1.00 96.62 107 PRO A CA 1
ATOM 821 C C . PRO A 1 107 ? -1.294 7.464 -9.265 1.00 96.62 107 PRO A C 1
ATOM 823 O O . PRO A 1 107 ? -1.437 6.292 -8.911 1.00 96.62 107 PRO A O 1
ATOM 826 N N . HIS A 1 108 ? -1.719 8.491 -8.534 1.00 95.00 108 HIS A N 1
ATOM 827 C CA . HIS A 1 108 ? -2.351 8.367 -7.223 1.00 95.00 108 HIS A CA 1
ATOM 828 C C . HIS A 1 108 ? -3.766 7.794 -7.322 1.00 95.00 108 HIS A C 1
ATOM 830 O O . HIS A 1 108 ? -4.228 7.111 -6.406 1.00 95.00 108 HIS A O 1
ATOM 836 N N . SER A 1 109 ? -4.472 8.082 -8.417 1.00 95.88 109 SER A N 1
ATOM 837 C CA . SER A 1 109 ? -5.800 7.550 -8.706 1.00 95.88 109 SER A CA 1
ATOM 838 C C . SER A 1 109 ? -6.082 7.541 -10.212 1.00 95.88 109 SER A C 1
ATOM 840 O O . SER A 1 109 ? -5.254 7.936 -11.025 1.00 95.88 109 SER A O 1
ATOM 842 N N . GLY A 1 110 ? -7.268 7.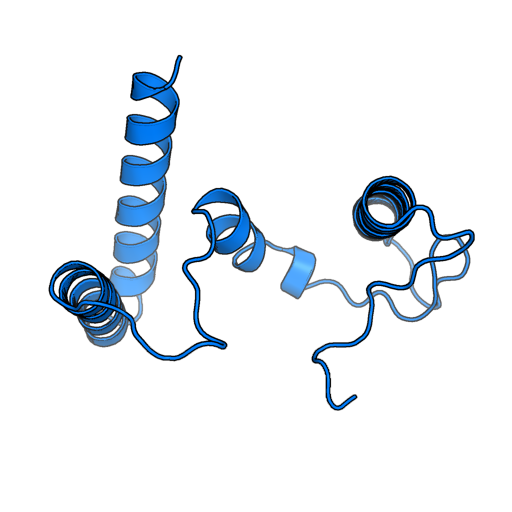075 -10.606 1.00 92.88 110 GLY A N 1
ATOM 843 C CA . GLY A 1 110 ? -7.654 6.959 -12.016 1.00 92.88 110 GLY A CA 1
ATOM 844 C C . GLY A 1 110 ? -7.967 8.283 -12.726 1.00 92.88 110 GLY A C 1
ATOM 845 O O . GLY A 1 110 ? -8.139 8.267 -13.941 1.00 92.88 110 GLY A O 1
ATOM 846 N N . ILE A 1 111 ? -8.096 9.395 -11.994 1.00 93.19 111 ILE A N 1
ATOM 847 C CA . ILE A 1 111 ? -8.396 10.728 -12.555 1.00 93.19 111 ILE A CA 1
ATOM 848 C C . ILE A 1 111 ? -7.146 11.585 -12.797 1.00 93.19 111 ILE A C 1
ATOM 850 O O . ILE A 1 111 ? -7.269 12.630 -13.431 1.00 93.19 111 ILE A O 1
ATOM 854 N N . ASP A 1 112 ? -5.999 11.168 -12.257 1.00 75.44 112 ASP A N 1
ATOM 855 C CA . ASP A 1 112 ? -4.734 11.907 -12.320 1.00 75.44 112 ASP A CA 1
ATOM 856 C C . ASP A 1 112 ? -4.346 12.358 -13.738 1.00 75.44 112 ASP A C 1
ATOM 858 O O . ASP A 1 112 ? -4.563 11.593 -14.710 1.00 75.44 112 ASP A O 1
#

Sequence (112 aa):
MSDRIDSLTSSAYQQALEVIASVEPRIAEATRQELDDQRSSLKLIASENYASPAVLLTMGTWFSDKYAEGTVGHRFYAGCQNVDTVEALAAEHARELFGAPYAYAQPHSGID

pLDDT: mean 95.41, std 5.19, range [60.88, 98.69]

Radius of gyration: 17.77 Å; chains: 1; bounding box: 43×36×45 Å